Protein AF-A0A9J6RHQ3-F1 (afdb_monomer_lite)

Structure (mmCIF, N/CA/C/O backbone):
data_AF-A0A9J6RHQ3-F1
#
_entry.id   AF-A0A9J6RHQ3-F1
#
loop_
_atom_site.group_PDB
_atom_site.id
_atom_site.type_symbol
_atom_site.label_atom_id
_atom_site.label_alt_id
_atom_site.label_comp_id
_atom_site.label_asym_id
_atom_site.label_entity_id
_atom_site.label_seq_id
_atom_site.pdbx_PDB_ins_code
_atom_site.Cartn_x
_atom_site.Cartn_y
_atom_site.Cartn_z
_atom_site.occupancy
_atom_si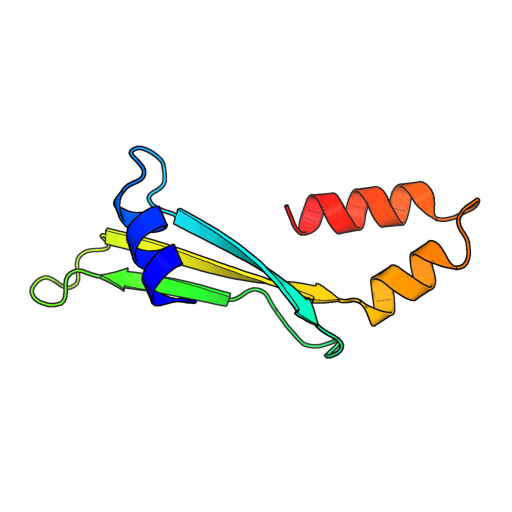te.B_iso_or_equiv
_atom_site.auth_seq_id
_atom_site.auth_comp_id
_atom_site.auth_asym_id
_atom_site.auth_atom_id
_atom_site.pdbx_PDB_model_num
ATOM 1 N N . MET A 1 1 ? 4.973 -2.349 10.417 1.00 79.12 1 MET A N 1
ATOM 2 C CA . MET A 1 1 ? 4.532 -0.944 10.258 1.00 79.12 1 MET A CA 1
ATOM 3 C C . MET A 1 1 ? 3.024 -0.781 10.060 1.00 79.12 1 MET A C 1
ATOM 5 O O . MET A 1 1 ? 2.549 0.341 10.160 1.00 79.12 1 MET A O 1
ATOM 9 N N . LEU A 1 2 ? 2.254 -1.864 9.864 1.00 86.88 2 LEU A N 1
ATOM 10 C CA . LEU A 1 2 ? 0.796 -1.800 9.691 1.00 86.88 2 LEU A CA 1
ATOM 11 C C . LEU A 1 2 ? 0.079 -1.037 10.821 1.00 86.88 2 LEU A C 1
ATOM 13 O O . LEU A 1 2 ? -0.700 -0.143 10.530 1.00 86.88 2 LEU A O 1
ATOM 17 N N . TYR A 1 3 ? 0.423 -1.301 12.087 1.00 90.88 3 TYR A N 1
ATOM 18 C CA . TYR A 1 3 ? -0.182 -0.627 13.247 1.00 90.88 3 TYR A CA 1
ATOM 19 C C . TYR A 1 3 ? -0.118 0.905 13.188 1.00 90.88 3 TYR A C 1
ATOM 21 O O . TYR A 1 3 ? -1.091 1.580 13.504 1.00 90.88 3 TYR A O 1
ATOM 29 N N . GLN A 1 4 ? 1.015 1.462 12.760 1.00 92.50 4 GLN A N 1
ATOM 30 C CA . GLN A 1 4 ? 1.194 2.910 12.674 1.00 92.50 4 GLN A CA 1
ATOM 31 C C . GLN A 1 4 ? 0.347 3.508 11.542 1.00 92.50 4 GLN A C 1
ATOM 33 O O . GLN A 1 4 ? -0.289 4.541 11.732 1.00 92.50 4 GLN A O 1
ATOM 38 N N . LEU A 1 5 ? 0.273 2.826 10.394 1.00 93.62 5 LEU A N 1
ATOM 39 C CA . LEU A 1 5 ? -0.608 3.222 9.291 1.00 93.62 5 LEU A CA 1
ATOM 40 C C . LEU A 1 5 ? -2.079 3.152 9.687 1.00 93.62 5 LEU A C 1
ATOM 42 O O . LEU A 1 5 ? -2.841 4.025 9.293 1.00 93.62 5 LEU A O 1
ATOM 46 N N . SER A 1 6 ? -2.473 2.166 10.494 1.00 93.62 6 SER A N 1
ATOM 47 C CA . SER A 1 6 ? -3.834 2.082 11.025 1.00 93.62 6 SER A CA 1
ATOM 48 C C . SER A 1 6 ? -4.174 3.292 11.893 1.00 93.62 6 SER A C 1
ATOM 50 O O . SER A 1 6 ? -5.247 3.864 11.735 1.00 93.62 6 SER A O 1
ATOM 52 N N . VAL A 1 7 ? -3.253 3.737 12.755 1.00 93.38 7 VAL A N 1
ATOM 53 C CA . VAL A 1 7 ? -3.448 4.970 13.537 1.00 93.38 7 VAL A CA 1
ATOM 54 C C . VAL A 1 7 ? -3.603 6.172 12.604 1.00 93.38 7 VAL A C 1
ATOM 56 O O . VAL A 1 7 ? -4.567 6.915 12.733 1.00 93.38 7 VAL A O 1
ATOM 59 N N . TYR A 1 8 ? -2.723 6.331 11.613 1.00 92.75 8 TYR A N 1
ATOM 60 C CA . TYR A 1 8 ? -2.806 7.451 10.668 1.00 92.75 8 TYR A CA 1
ATOM 61 C C . TYR A 1 8 ? -4.071 7.441 9.808 1.00 92.75 8 TYR A C 1
ATOM 63 O O . TYR A 1 8 ? -4.643 8.502 9.570 1.00 92.75 8 TYR A O 1
ATOM 71 N N . ALA A 1 9 ? -4.530 6.265 9.378 1.00 94.25 9 ALA A N 1
ATOM 72 C CA . ALA A 1 9 ? -5.777 6.117 8.639 1.00 94.25 9 ALA A CA 1
ATOM 73 C C . ALA A 1 9 ? -6.966 6.613 9.470 1.00 94.25 9 ALA A C 1
ATOM 75 O O . ALA A 1 9 ? -7.787 7.370 8.965 1.00 94.25 9 ALA A O 1
ATOM 76 N N . LEU A 1 10 ? -7.034 6.244 10.752 1.00 93.38 10 LEU A N 1
ATOM 77 C CA . LEU A 1 10 ? -8.147 6.604 11.635 1.00 93.38 10 LEU A CA 1
ATOM 78 C C . LEU A 1 10 ? -8.074 8.037 12.177 1.00 93.38 10 LEU A C 1
ATOM 80 O O . LEU A 1 10 ? -9.108 8.616 12.500 1.00 93.38 10 LEU A O 1
ATOM 84 N N . SER A 1 11 ? -6.873 8.604 12.297 1.00 90.06 11 SER A N 1
ATOM 85 C CA . SER A 1 11 ? -6.667 9.974 12.781 1.00 90.06 11 SER A CA 1
ATOM 86 C C . SER A 1 11 ? -6.937 11.049 11.726 1.00 90.06 11 SER A C 1
ATOM 88 O O . SER A 1 11 ? -6.989 12.226 12.072 1.00 90.06 11 SER A O 1
ATOM 90 N N . ASN A 1 12 ? -7.073 10.680 10.452 1.00 79.44 12 ASN A N 1
ATOM 91 C CA . ASN A 1 12 ? -7.292 11.635 9.372 1.00 79.44 12 ASN A CA 1
ATOM 92 C C . ASN A 1 12 ? -8.780 12.022 9.269 1.00 79.44 12 ASN A C 1
ATOM 94 O O . ASN A 1 12 ? -9.642 11.147 9.209 1.00 79.44 12 ASN A O 1
ATOM 98 N N . GLU A 1 13 ? -9.087 13.321 9.185 1.00 73.62 13 GLU A N 1
ATOM 99 C CA . GLU A 1 13 ? -10.467 13.826 9.044 1.00 73.62 13 GLU A CA 1
ATOM 100 C C . GLU A 1 13 ? -11.057 13.605 7.633 1.00 73.62 13 GLU A C 1
ATOM 102 O O . GLU A 1 13 ? -12.255 13.778 7.425 1.00 73.62 13 GLU A O 1
ATOM 107 N N . GLY A 1 14 ? -10.222 13.207 6.661 1.00 75.88 14 GLY A N 1
ATOM 108 C CA . GLY A 1 14 ? -10.621 12.891 5.284 1.00 75.88 14 GLY A CA 1
ATOM 109 C C . GLY A 1 14 ? -11.140 11.457 5.085 1.00 75.88 14 GLY A C 1
ATOM 110 O O . GLY A 1 14 ? -11.838 10.899 5.924 1.00 75.88 14 GLY A O 1
ATOM 111 N N . ASN A 1 15 ? -10.761 10.818 3.968 1.00 78.75 15 ASN A N 1
ATOM 112 C CA . ASN A 1 15 ? -11.220 9.477 3.543 1.00 78.75 15 ASN A CA 1
ATOM 113 C C . ASN A 1 15 ? -10.801 8.295 4.454 1.00 78.75 15 ASN A C 1
ATOM 115 O O . ASN A 1 15 ? -10.871 7.143 4.029 1.00 78.75 15 ASN A O 1
ATOM 119 N N . LYS A 1 16 ? -10.348 8.565 5.686 1.00 91.69 16 LYS A N 1
ATOM 120 C CA . LYS A 1 16 ? -9.890 7.593 6.692 1.00 91.69 16 LYS A CA 1
ATOM 121 C C . LYS A 1 16 ? -9.001 6.482 6.122 1.00 91.69 16 LYS A C 1
ATOM 123 O O . LYS A 1 16 ? -9.175 5.301 6.414 1.00 91.69 16 LYS A O 1
ATOM 128 N N . LYS A 1 17 ? -8.074 6.872 5.247 1.00 93.69 17 LYS A N 1
ATOM 129 C CA . LYS A 1 17 ? -7.250 5.971 4.440 1.00 93.69 17 LYS A CA 1
ATOM 130 C C . LYS A 1 17 ? -5.785 6.361 4.542 1.00 93.69 17 LYS A C 1
ATOM 132 O O . LYS A 1 17 ? -5.453 7.540 4.426 1.00 93.69 17 LYS A O 1
ATOM 137 N N . ALA A 1 18 ? -4.919 5.374 4.745 1.00 94.38 18 ALA A N 1
ATOM 138 C CA . ALA A 1 18 ? -3.470 5.549 4.715 1.00 94.38 18 ALA A CA 1
ATOM 139 C C . ALA A 1 18 ? -2.846 4.591 3.699 1.00 94.38 18 ALA A C 1
ATOM 141 O O . ALA A 1 18 ? -3.148 3.401 3.704 1.00 94.38 18 ALA A O 1
ATOM 142 N N . THR A 1 19 ? -1.947 5.094 2.857 1.00 93.50 19 THR A N 1
ATOM 143 C CA . THR A 1 19 ? -1.259 4.290 1.840 1.00 93.50 19 THR A CA 1
ATOM 144 C C . THR A 1 19 ? 0.221 4.180 2.177 1.00 93.50 19 THR A C 1
ATOM 146 O O . THR A 1 19 ? 0.856 5.172 2.532 1.00 93.50 19 THR A O 1
ATOM 149 N N . ILE A 1 20 ? 0.788 2.985 2.034 1.00 94.62 20 ILE A N 1
ATOM 150 C CA . ILE A 1 20 ? 2.235 2.773 2.006 1.00 94.62 20 ILE A CA 1
ATOM 151 C C . ILE A 1 20 ? 2.641 2.228 0.647 1.00 94.62 20 ILE A C 1
ATOM 153 O O . ILE A 1 20 ? 2.084 1.244 0.160 1.00 94.62 20 ILE A O 1
ATOM 157 N N . ILE A 1 21 ? 3.647 2.864 0.061 1.00 94.56 21 ILE A N 1
ATOM 158 C CA . ILE A 1 21 ? 4.320 2.365 -1.131 1.00 94.56 21 ILE A CA 1
ATOM 159 C C . ILE A 1 21 ? 5.537 1.580 -0.668 1.00 94.56 21 ILE A C 1
ATOM 161 O O . ILE A 1 21 ? 6.312 2.066 0.160 1.00 94.56 21 ILE A O 1
ATOM 165 N N . TYR A 1 22 ? 5.706 0.368 -1.183 1.00 93.69 22 TYR A N 1
ATOM 166 C CA . TYR A 1 22 ? 6.840 -0.474 -0.825 1.00 93.69 22 TYR A CA 1
ATOM 167 C C . TYR A 1 22 ? 7.503 -1.077 -2.065 1.00 93.69 22 TYR A C 1
ATOM 169 O O . TYR A 1 22 ? 6.820 -1.425 -3.028 1.00 93.69 22 TYR A O 1
ATOM 177 N N . PRO A 1 23 ? 8.837 -1.217 -2.068 1.00 94.69 23 PRO A N 1
ATOM 178 C CA . PRO A 1 23 ? 9.544 -1.833 -3.180 1.00 94.69 23 PRO A CA 1
ATOM 179 C C . PRO A 1 23 ? 9.199 -3.320 -3.298 1.00 94.69 23 PRO A C 1
ATOM 181 O O . PRO A 1 23 ? 9.219 -4.051 -2.308 1.00 94.69 23 PRO A O 1
ATOM 184 N N . SER A 1 24 ? 8.955 -3.783 -4.523 1.00 95.12 24 SER A N 1
ATOM 185 C CA . SER A 1 24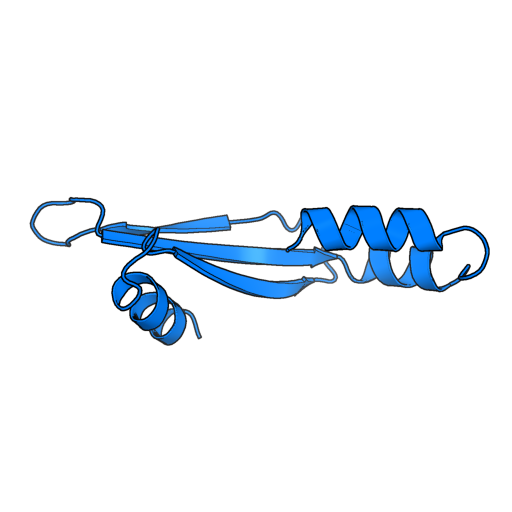 ? 8.753 -5.195 -4.841 1.00 95.12 24 SER A CA 1
ATOM 186 C C . SER A 1 24 ? 9.631 -5.614 -6.017 1.00 95.12 24 SER A C 1
ATOM 188 O O . SER A 1 24 ? 9.676 -4.941 -7.045 1.00 95.12 24 SER A O 1
ATOM 190 N N . LEU A 1 25 ? 10.303 -6.758 -5.874 1.00 95.00 25 LEU A N 1
ATOM 191 C CA . LEU A 1 25 ? 10.919 -7.491 -6.990 1.00 95.00 25 LEU A CA 1
ATOM 192 C C . LEU A 1 25 ? 9.970 -8.541 -7.581 1.00 95.00 25 LEU A C 1
ATOM 194 O O . LEU A 1 25 ? 10.282 -9.154 -8.596 1.00 95.00 25 LEU A O 1
ATOM 198 N N . ASN A 1 26 ? 8.832 -8.776 -6.925 1.00 92.94 26 ASN A N 1
ATOM 199 C CA . ASN A 1 26 ? 7.818 -9.693 -7.404 1.00 92.94 26 ASN A CA 1
ATOM 200 C C . ASN A 1 26 ? 6.917 -8.973 -8.411 1.00 92.94 26 ASN A C 1
ATOM 202 O O . ASN A 1 26 ? 6.181 -8.056 -8.037 1.00 92.94 26 ASN A O 1
ATOM 206 N N . ASP A 1 27 ? 6.958 -9.434 -9.659 1.00 86.12 27 ASP A N 1
ATOM 207 C CA . ASP A 1 27 ? 6.202 -8.864 -10.772 1.00 86.12 27 ASP A CA 1
ATOM 208 C C . ASP A 1 27 ? 4.687 -9.103 -10.677 1.00 86.12 27 ASP A C 1
ATOM 210 O O . ASP A 1 27 ? 3.925 -8.409 -11.343 1.00 86.12 27 ASP A O 1
ATOM 214 N N . VAL A 1 28 ? 4.237 -10.041 -9.831 1.00 90.62 28 VAL A N 1
ATOM 215 C CA . VAL A 1 28 ? 2.806 -10.294 -9.576 1.00 90.62 28 VAL A CA 1
ATOM 216 C C . VAL A 1 28 ? 2.304 -9.662 -8.276 1.00 90.62 28 VAL A C 1
ATOM 218 O O . VAL A 1 28 ? 1.189 -9.946 -7.841 1.00 90.62 28 VAL A O 1
ATOM 221 N N . ALA A 1 29 ? 3.116 -8.832 -7.613 1.00 92.25 29 ALA A N 1
ATOM 222 C CA . ALA A 1 29 ? 2.649 -8.086 -6.453 1.00 92.25 29 ALA A CA 1
ATOM 223 C C . ALA A 1 29 ? 1.583 -7.073 -6.888 1.00 92.25 29 ALA A C 1
ATOM 225 O O . ALA A 1 29 ? 1.819 -6.249 -7.768 1.00 92.25 29 ALA A O 1
ATOM 226 N N . VAL A 1 30 ? 0.423 -7.128 -6.242 1.00 92.75 30 VAL A N 1
ATOM 227 C CA . VAL A 1 30 ? -0.718 -6.250 -6.519 1.00 92.75 30 VAL A CA 1
ATOM 228 C C . VAL A 1 30 ? -1.041 -5.392 -5.307 1.00 92.75 30 VAL A C 1
ATOM 230 O O . VAL A 1 30 ? -0.709 -5.755 -4.175 1.00 92.75 30 VAL A O 1
ATOM 233 N N . THR A 1 31 ? -1.702 -4.264 -5.549 1.00 94.81 31 THR A N 1
ATOM 234 C CA . THR A 1 31 ? -2.241 -3.409 -4.494 1.00 94.81 31 THR A CA 1
ATOM 235 C C . THR A 1 31 ? -3.199 -4.203 -3.608 1.00 94.81 31 THR A C 1
ATOM 237 O O . THR A 1 31 ? -4.049 -4.944 -4.102 1.00 94.81 31 THR A O 1
ATOM 240 N N . GLN A 1 32 ? -3.066 -4.041 -2.296 1.00 94.62 32 GLN A N 1
ATOM 241 C CA . GLN A 1 32 ? -3.944 -4.661 -1.306 1.00 94.62 32 GLN A CA 1
ATOM 242 C C . GLN A 1 32 ? -4.563 -3.585 -0.425 1.00 94.62 32 GLN A C 1
ATOM 244 O O . GLN A 1 32 ? -3.901 -2.611 -0.074 1.00 94.62 32 GLN A O 1
ATOM 249 N N . GLU A 1 33 ? -5.817 -3.783 -0.036 1.00 95.62 33 GLU A N 1
ATOM 250 C CA . GLU A 1 33 ? -6.522 -2.911 0.896 1.00 95.62 33 GLU A CA 1
ATOM 251 C C . GLU A 1 33 ? -6.969 -3.720 2.110 1.00 95.62 33 GLU A C 1
ATOM 253 O O . GLU A 1 33 ? -7.569 -4.786 1.984 1.00 95.62 33 GLU A O 1
ATOM 258 N N . ILE A 1 34 ? -6.631 -3.214 3.292 1.00 95.50 34 ILE A N 1
ATOM 259 C CA . ILE A 1 34 ? -6.995 -3.800 4.576 1.00 95.50 34 ILE A CA 1
ATOM 260 C C . ILE A 1 34 ? -7.985 -2.852 5.232 1.00 95.50 34 ILE A C 1
ATOM 262 O O . ILE A 1 34 ? -7.613 -1.753 5.653 1.00 95.50 34 ILE A O 1
ATOM 266 N N . ASN A 1 35 ? -9.236 -3.288 5.327 1.00 95.75 35 ASN A N 1
ATOM 267 C CA . ASN A 1 35 ? -10.264 -2.545 6.040 1.00 95.75 35 ASN A CA 1
ATOM 268 C C . ASN A 1 35 ? -10.045 -2.654 7.548 1.00 95.75 35 ASN A C 1
ATOM 270 O O . ASN A 1 35 ? -9.711 -3.714 8.081 1.00 95.75 35 ASN A O 1
ATOM 274 N N . ILE A 1 36 ? -10.250 -1.537 8.228 1.00 94.75 36 ILE A N 1
ATOM 275 C CA . ILE A 1 36 ? -10.281 -1.438 9.676 1.00 94.75 36 ILE A CA 1
ATOM 276 C C . ILE A 1 36 ? -11.742 -1.240 10.042 1.00 94.75 36 ILE A C 1
ATOM 278 O O . ILE A 1 36 ? -12.314 -0.182 9.779 1.00 94.75 36 ILE A O 1
ATOM 282 N N . ASN A 1 37 ? -12.331 -2.263 10.644 1.00 95.31 37 ASN A N 1
ATOM 283 C CA . ASN A 1 37 ? -13.709 -2.231 11.106 1.00 95.31 37 ASN A CA 1
ATOM 284 C C . ASN A 1 37 ? -13.742 -2.117 12.628 1.00 95.31 37 ASN A C 1
ATOM 286 O O . ASN A 1 37 ? -12.812 -2.535 13.326 1.00 95.31 37 ASN A O 1
ATOM 290 N N . ASN A 1 38 ? -14.840 -1.580 13.146 1.00 93.75 38 ASN A N 1
ATOM 291 C CA . ASN A 1 38 ? -15.133 -1.634 14.564 1.00 93.75 38 ASN A CA 1
ATOM 292 C C . ASN A 1 38 ? -15.311 -3.109 14.963 1.00 93.75 38 ASN A C 1
ATOM 294 O O . ASN A 1 38 ? -16.189 -3.774 14.422 1.00 93.75 38 ASN A O 1
ATOM 298 N N . PRO A 1 39 ? -14.531 -3.645 15.914 1.00 91.88 39 PRO A N 1
ATOM 299 C CA . PRO A 1 39 ? -14.578 -5.069 16.244 1.00 91.88 39 PRO A CA 1
ATOM 300 C C . PRO A 1 39 ? -15.903 -5.511 16.887 1.00 91.88 39 PRO A C 1
ATOM 302 O O . PRO A 1 39 ? -16.172 -6.707 16.954 1.00 91.88 39 PRO A O 1
ATOM 305 N N . THR A 1 40 ? -16.716 -4.569 17.375 1.00 96.88 40 THR A N 1
ATOM 306 C CA . THR A 1 40 ? -17.989 -4.848 18.051 1.00 96.88 40 THR A CA 1
ATOM 307 C C . THR A 1 40 ? -19.196 -4.618 17.140 1.00 96.88 40 THR A C 1
ATOM 309 O O . THR A 1 40 ? -20.180 -5.343 17.263 1.00 96.88 40 THR A O 1
ATOM 312 N N . SER A 1 41 ? -19.147 -3.621 16.247 1.00 95.94 41 SER A N 1
ATOM 313 C CA . SER A 1 41 ? -20.255 -3.303 15.324 1.00 95.94 41 SER A CA 1
ATOM 314 C C . SER A 1 41 ? -20.016 -3.731 13.871 1.00 95.94 41 SER A C 1
ATOM 316 O O . SER A 1 41 ? -20.945 -3.663 13.075 1.00 95.94 41 SER A O 1
ATOM 318 N N . ASP A 1 42 ? -18.796 -4.149 13.520 1.00 94.38 42 ASP A N 1
ATOM 319 C CA . ASP A 1 42 ? -18.306 -4.389 12.149 1.00 94.38 42 ASP A CA 1
ATOM 320 C C . ASP A 1 42 ? -18.427 -3.173 11.205 1.00 94.38 42 ASP A C 1
ATOM 322 O O . ASP A 1 42 ? -18.221 -3.259 9.996 1.00 94.38 42 ASP A O 1
ATOM 326 N N . GLU A 1 43 ? -18.720 -1.992 11.751 1.00 95.81 43 GLU A N 1
ATOM 327 C CA . GLU A 1 43 ? -18.801 -0.762 10.971 1.00 95.81 43 GLU A CA 1
ATOM 328 C C . GLU A 1 43 ? -17.422 -0.357 10.446 1.00 95.81 43 GLU A C 1
ATOM 330 O O . GLU A 1 43 ? -16.429 -0.370 11.177 1.00 95.81 43 GLU A O 1
ATOM 335 N N . TYR A 1 44 ? -17.370 0.067 9.184 1.00 94.06 44 TYR A N 1
ATOM 336 C CA . TYR A 1 44 ? -16.147 0.554 8.557 1.00 94.06 44 TYR A CA 1
ATOM 337 C C . TYR A 1 44 ? -15.613 1.803 9.269 1.00 94.06 44 TYR A C 1
ATOM 339 O O . TYR A 1 44 ? -16.293 2.827 9.370 1.00 94.06 44 TYR A O 1
ATOM 347 N N . MET A 1 45 ? -14.361 1.739 9.721 1.00 94.19 45 MET A N 1
ATOM 348 C CA . MET A 1 45 ? -13.676 2.854 10.371 1.00 94.19 45 MET A CA 1
ATOM 349 C C . MET A 1 45 ? -12.613 3.494 9.481 1.00 94.19 45 MET A C 1
ATOM 351 O O . MET A 1 45 ? -12.321 4.670 9.670 1.00 94.19 45 MET A O 1
ATOM 355 N N . GLY A 1 46 ? -12.034 2.761 8.532 1.00 94.94 46 GLY A N 1
ATOM 356 C CA . GLY A 1 46 ? -10.978 3.255 7.652 1.00 94.94 46 GLY A CA 1
ATOM 357 C C . GLY A 1 46 ? -10.264 2.124 6.918 1.00 94.94 46 GLY A C 1
ATOM 358 O O . GLY A 1 46 ? -10.620 0.958 7.080 1.00 94.94 46 GLY A O 1
ATOM 359 N N . SER A 1 47 ? -9.233 2.443 6.141 1.00 96.06 47 SER A N 1
ATOM 360 C CA . SER A 1 47 ? -8.451 1.431 5.430 1.00 96.06 47 SER A CA 1
ATOM 361 C C . SER A 1 47 ? -6.962 1.752 5.342 1.00 96.06 47 SER A C 1
ATOM 363 O O . SER A 1 47 ? -6.522 2.904 5.387 1.00 96.06 47 SER A O 1
ATOM 365 N N . VAL A 1 48 ? -6.160 0.697 5.215 1.00 96.06 48 VAL A N 1
ATOM 366 C CA . VAL A 1 48 ? -4.743 0.800 4.870 1.00 96.06 48 VAL A CA 1
ATOM 367 C C . VAL A 1 48 ? -4.525 0.175 3.503 1.00 96.06 48 VAL A C 1
ATOM 369 O O . VAL A 1 48 ? -4.865 -0.988 3.296 1.00 96.06 48 VAL A O 1
ATOM 372 N N . VAL A 1 49 ? -3.921 0.928 2.586 1.00 95.38 49 VAL A N 1
ATOM 373 C CA . VAL A 1 49 ? -3.534 0.436 1.264 1.00 95.38 49 VAL A CA 1
ATOM 374 C C . VAL A 1 49 ? -2.045 0.150 1.211 1.00 95.38 49 VAL A C 1
ATOM 376 O O . VAL A 1 49 ? -1.208 0.993 1.529 1.00 95.38 49 VAL A O 1
ATOM 379 N N . LEU A 1 50 ? -1.719 -1.060 0.782 1.00 94.75 50 LEU A N 1
ATOM 380 C CA . LEU A 1 50 ? -0.370 -1.512 0.499 1.00 94.75 50 LEU A CA 1
ATOM 381 C C . LEU A 1 50 ? -0.195 -1.469 -1.015 1.00 94.75 50 LEU A C 1
ATOM 383 O O . LEU A 1 50 ? -0.818 -2.263 -1.719 1.00 94.75 50 LEU A O 1
ATOM 387 N N . ASN A 1 51 ? 0.633 -0.555 -1.516 1.00 95.06 51 ASN A N 1
ATOM 388 C CA . ASN A 1 51 ? 0.878 -0.429 -2.946 1.00 95.06 51 ASN A CA 1
ATOM 389 C C . ASN A 1 51 ? 2.307 -0.875 -3.308 1.00 95.06 51 ASN A C 1
ATOM 391 O O . ASN A 1 51 ? 3.271 -0.203 -2.923 1.00 95.06 51 ASN A O 1
ATOM 395 N N . PRO A 1 52 ? 2.487 -2.009 -4.006 1.00 95.19 52 PRO A N 1
ATOM 396 C CA . PRO A 1 52 ? 3.806 -2.434 -4.444 1.00 95.19 52 PRO A CA 1
ATOM 397 C C . PRO A 1 52 ? 4.305 -1.580 -5.610 1.00 95.19 52 PRO A C 1
ATOM 399 O O . PRO A 1 52 ? 3.632 -1.420 -6.622 1.00 95.19 52 PRO A O 1
ATOM 402 N N . LEU A 1 53 ? 5.546 -1.116 -5.510 1.00 94.81 53 LEU A N 1
ATOM 403 C CA . LEU A 1 53 ? 6.291 -0.537 -6.620 1.00 94.81 53 LEU A CA 1
ATOM 404 C C . LEU A 1 53 ? 7.174 -1.626 -7.239 1.00 94.81 53 LEU A C 1
ATOM 406 O O . LEU A 1 53 ? 8.171 -2.033 -6.638 1.00 94.81 53 LEU A O 1
ATOM 410 N N . ASN A 1 54 ? 6.833 -2.091 -8.442 1.00 93.62 54 ASN A N 1
ATOM 411 C CA . ASN A 1 54 ? 7.662 -3.033 -9.197 1.00 93.62 54 ASN A CA 1
ATOM 412 C C . ASN A 1 54 ? 9.000 -2.378 -9.593 1.00 93.62 54 ASN A C 1
ATOM 414 O O . ASN A 1 54 ? 9.063 -1.521 -10.480 1.00 93.62 54 ASN A O 1
ATOM 418 N N . LEU A 1 55 ? 10.076 -2.802 -8.929 1.00 93.00 55 LEU A N 1
ATOM 419 C CA . LEU A 1 55 ? 11.432 -2.307 -9.156 1.00 93.00 55 LEU A CA 1
ATOM 420 C C . LEU A 1 55 ? 12.062 -2.868 -10.436 1.00 93.00 55 LEU A C 1
ATOM 422 O O . LEU A 1 55 ? 12.859 -2.183 -11.081 1.00 93.00 55 LEU A O 1
ATOM 426 N N . SER A 1 56 ? 11.713 -4.094 -10.824 1.00 92.31 56 SER A N 1
ATOM 427 C CA . SER A 1 56 ? 12.190 -4.726 -12.058 1.00 92.31 56 SER A CA 1
ATOM 428 C C . SER A 1 56 ? 11.711 -3.956 -13.289 1.00 92.31 56 SER A C 1
ATOM 430 O O . SER A 1 56 ? 12.486 -3.706 -14.209 1.00 92.31 56 SER A O 1
ATOM 432 N N . TYR A 1 57 ? 10.451 -3.526 -13.295 1.00 90.06 57 TYR A N 1
ATOM 433 C CA . TYR A 1 57 ? 9.901 -2.672 -14.343 1.00 90.06 57 TYR A CA 1
ATOM 434 C C . TYR A 1 57 ? 10.525 -1.273 -14.311 1.00 90.06 57 TYR A C 1
ATOM 436 O O . TYR A 1 57 ? 11.058 -0.809 -15.318 1.00 90.06 57 TYR A O 1
ATOM 444 N N . LEU A 1 58 ? 10.548 -0.637 -13.134 1.00 90.69 58 LEU A N 1
ATOM 445 C CA . LEU A 1 58 ? 11.090 0.712 -12.982 1.00 90.69 58 LEU A CA 1
ATOM 446 C C . LEU A 1 58 ? 12.561 0.799 -13.421 1.00 90.69 58 LEU A C 1
ATOM 448 O O . LEU A 1 58 ? 12.941 1.728 -14.129 1.00 90.69 58 LEU A O 1
ATOM 452 N N . SER A 1 59 ? 13.387 -0.185 -13.053 1.00 90.75 59 SER A N 1
ATOM 453 C CA . SER A 1 59 ? 14.798 -0.239 -13.461 1.00 90.75 59 SER A CA 1
ATOM 454 C C . SER A 1 59 ? 14.977 -0.363 -14.977 1.00 90.75 59 SER A C 1
ATOM 456 O O . SER A 1 59 ? 15.841 0.314 -15.532 1.00 90.75 59 SER A O 1
ATOM 458 N N . LYS A 1 60 ? 14.138 -1.153 -15.666 1.00 89.44 60 LYS A N 1
ATOM 459 C CA . LYS A 1 60 ? 14.143 -1.252 -17.136 1.00 89.44 60 LYS A CA 1
ATOM 460 C C . LYS A 1 60 ? 13.800 0.086 -17.785 1.00 89.44 60 LYS A C 1
ATOM 462 O O . LYS A 1 60 ? 14.510 0.517 -18.689 1.00 89.44 60 LYS A O 1
ATOM 467 N N . CYS A 1 61 ? 12.763 0.767 -17.299 1.00 87.75 61 CYS A N 1
ATOM 468 C CA . CYS A 1 61 ? 12.377 2.081 -17.816 1.00 87.75 61 CYS A CA 1
ATOM 469 C C . CYS A 1 61 ? 13.484 3.125 -17.606 1.00 87.75 61 CYS A C 1
ATOM 471 O O . CYS A 1 61 ? 13.787 3.894 -18.515 1.00 87.75 61 CYS A O 1
ATOM 473 N N . LEU A 1 62 ? 14.132 3.117 -16.437 1.00 87.81 62 LEU A N 1
ATOM 474 C CA . LEU A 1 62 ? 15.237 4.024 -16.109 1.00 87.81 62 LEU A CA 1
ATOM 475 C C . LEU A 1 62 ? 16.549 3.705 -16.848 1.00 87.81 62 LEU A C 1
ATOM 477 O O . LEU A 1 62 ? 17.431 4.561 -16.889 1.00 87.81 62 LEU A O 1
ATOM 481 N N . GLY A 1 63 ? 16.699 2.507 -17.418 1.00 86.69 63 GLY A N 1
ATOM 482 C CA . GLY A 1 63 ? 17.866 2.125 -18.220 1.00 86.69 63 GLY A CA 1
ATOM 483 C C . GLY A 1 63 ? 17.962 2.860 -19.562 1.00 86.69 63 GLY A C 1
ATOM 484 O O . GLY A 1 63 ? 19.061 3.031 -20.080 1.00 86.69 63 GLY A O 1
ATOM 485 N N . ASP A 1 64 ? 16.836 3.356 -20.086 1.00 80.19 64 ASP A N 1
ATOM 486 C CA . ASP A 1 64 ? 16.746 4.119 -21.338 1.00 80.19 64 ASP A CA 1
ATOM 487 C C . ASP A 1 64 ? 16.047 5.471 -21.093 1.00 80.19 64 ASP A C 1
ATOM 489 O O . ASP A 1 64 ? 14.900 5.725 -21.474 1.00 80.19 64 ASP A O 1
ATOM 493 N N . LYS A 1 65 ? 16.754 6.340 -20.358 1.00 63.44 65 LYS A N 1
A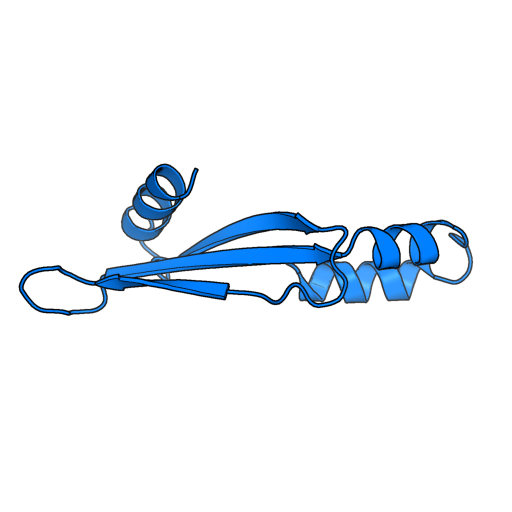TOM 494 C CA . LYS A 1 65 ? 16.238 7.623 -19.846 1.00 63.44 65 LYS A CA 1
ATOM 495 C C . LYS A 1 65 ? 15.738 8.590 -20.922 1.00 63.44 65 LYS A C 1
ATOM 497 O O . LYS A 1 65 ? 14.900 9.428 -20.606 1.00 63.44 65 LYS A O 1
ATOM 502 N N . ALA A 1 66 ? 16.248 8.513 -22.151 1.00 66.44 66 ALA A N 1
ATOM 503 C CA . ALA A 1 66 ? 15.887 9.453 -23.211 1.00 66.44 66 ALA A CA 1
ATOM 504 C C . ALA A 1 66 ? 14.566 9.079 -23.908 1.00 66.44 66 ALA A C 1
ATOM 506 O O . ALA A 1 66 ? 13.838 9.973 -24.332 1.00 66.44 66 ALA A O 1
ATOM 507 N N . GLY A 1 67 ? 14.238 7.783 -23.995 1.00 75.38 67 GLY A N 1
ATOM 508 C CA . GLY A 1 67 ? 13.005 7.299 -24.626 1.00 75.38 67 GLY A CA 1
ATOM 509 C C . GLY A 1 67 ? 11.815 7.151 -23.673 1.00 75.38 67 GLY A C 1
ATOM 510 O O . GLY A 1 67 ? 10.671 7.329 -24.086 1.00 75.38 67 GLY A O 1
ATOM 511 N N . ASN A 1 68 ? 12.066 6.870 -22.387 1.00 84.62 68 ASN A N 1
ATOM 512 C CA . ASN A 1 68 ? 11.037 6.321 -21.493 1.00 84.62 68 ASN A CA 1
ATOM 513 C C . ASN A 1 68 ? 10.556 7.255 -20.370 1.00 84.62 68 ASN A C 1
ATOM 515 O O . ASN A 1 68 ? 9.807 6.805 -19.505 1.00 84.62 68 ASN A O 1
ATOM 519 N N . SER A 1 69 ? 10.930 8.542 -20.358 1.00 83.12 69 SER A N 1
ATOM 520 C CA . SER A 1 69 ? 10.529 9.477 -19.281 1.00 83.12 69 SER A CA 1
ATOM 521 C C . SER A 1 69 ? 9.011 9.518 -19.070 1.00 83.12 69 SER A C 1
ATOM 523 O O . SER A 1 69 ? 8.537 9.448 -17.941 1.00 83.12 69 SER A O 1
ATOM 525 N N . ARG A 1 70 ? 8.243 9.524 -20.166 1.00 86.25 70 ARG A N 1
ATOM 526 C CA . ARG A 1 70 ? 6.775 9.521 -20.125 1.00 86.25 70 ARG A CA 1
ATOM 527 C C . ARG A 1 70 ? 6.199 8.230 -19.536 1.00 86.25 70 ARG A C 1
ATOM 529 O O . ARG A 1 70 ? 5.246 8.284 -18.774 1.00 86.25 70 ARG A O 1
ATOM 536 N N . LEU A 1 71 ? 6.806 7.080 -19.840 1.00 86.88 71 LEU A N 1
ATOM 537 C CA . LEU A 1 71 ? 6.395 5.787 -19.282 1.00 86.88 71 LEU A CA 1
ATOM 538 C C . LEU A 1 71 ? 6.677 5.707 -17.779 1.00 86.88 71 LEU A C 1
ATOM 540 O O . LEU A 1 71 ? 5.908 5.099 -17.041 1.00 86.88 71 LEU A O 1
ATOM 544 N N .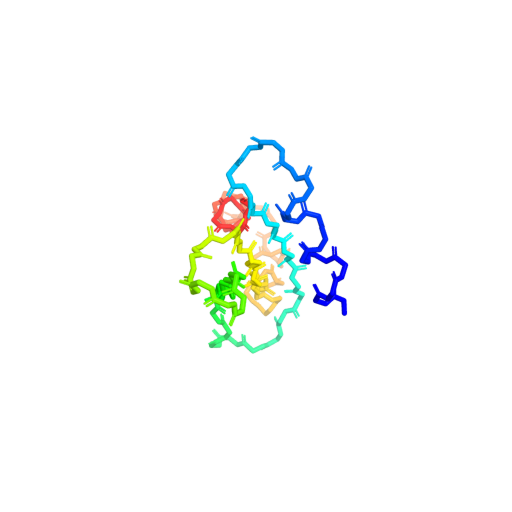 VAL A 1 72 ? 7.775 6.317 -17.324 1.00 88.69 72 VAL A N 1
ATOM 545 C CA . VAL A 1 72 ? 8.096 6.414 -15.895 1.00 88.69 72 VAL A CA 1
ATOM 546 C C . VAL A 1 72 ? 7.092 7.317 -15.181 1.00 88.69 72 VAL A C 1
ATOM 548 O O . VAL A 1 72 ? 6.609 6.943 -14.116 1.00 88.69 72 VAL A O 1
ATOM 551 N N .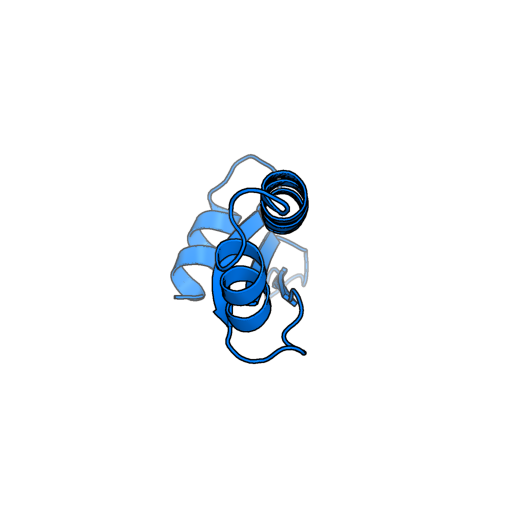 GLU A 1 73 ? 6.756 8.470 -15.763 1.00 88.94 73 GLU A N 1
ATOM 552 C CA . GLU A 1 73 ? 5.739 9.379 -15.221 1.00 88.94 73 GLU A CA 1
ATOM 553 C C . GLU A 1 73 ? 4.372 8.698 -15.122 1.00 88.94 73 GLU A C 1
ATOM 555 O O . GLU A 1 73 ? 3.800 8.655 -14.037 1.00 88.94 73 GLU A O 1
ATOM 560 N N . GLU A 1 74 ? 3.890 8.088 -16.210 1.00 89.06 74 GLU A N 1
ATOM 561 C CA . GLU A 1 74 ? 2.616 7.355 -16.228 1.00 89.06 74 GLU A CA 1
ATOM 562 C C . GLU A 1 74 ? 2.598 6.226 -15.189 1.00 89.06 74 GLU A C 1
ATOM 564 O O . GLU A 1 74 ? 1.615 6.052 -14.468 1.00 89.06 74 GLU A O 1
ATOM 569 N N . TYR A 1 75 ? 3.705 5.492 -15.060 1.00 88.69 75 TYR A N 1
ATOM 570 C CA . TYR A 1 75 ? 3.820 4.420 -14.080 1.00 88.69 75 TYR A CA 1
ATOM 571 C C . TYR A 1 75 ? 3.791 4.934 -12.635 1.00 88.69 75 TYR A C 1
ATOM 573 O O . TYR A 1 75 ? 3.064 4.384 -11.812 1.00 88.69 75 TYR A O 1
ATOM 581 N N . ILE A 1 76 ? 4.531 6.000 -12.313 1.00 88.25 76 ILE A N 1
ATOM 582 C CA . ILE A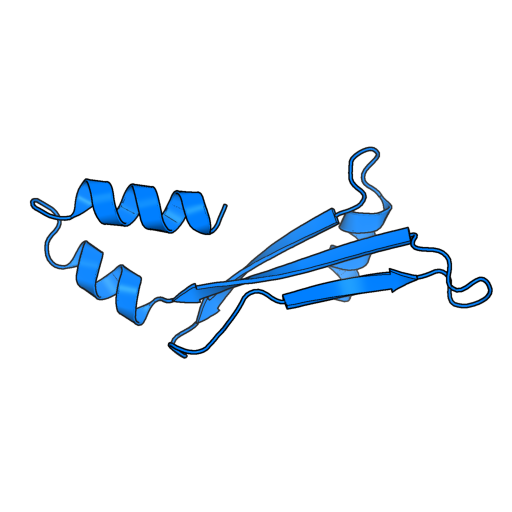 1 76 ? 4.543 6.579 -10.961 1.00 88.25 76 ILE A CA 1
ATOM 583 C C . ILE A 1 76 ? 3.189 7.212 -10.620 1.00 88.25 76 ILE A C 1
ATOM 585 O O . ILE A 1 76 ? 2.710 7.034 -9.502 1.00 88.25 76 ILE A O 1
ATOM 589 N N . SER A 1 77 ? 2.537 7.889 -11.569 1.00 88.75 77 SER A N 1
ATOM 590 C CA . SER A 1 77 ? 1.192 8.445 -11.378 1.00 88.75 77 SER A CA 1
ATOM 591 C C . SER A 1 77 ? 0.119 7.381 -11.144 1.00 88.75 77 SER A C 1
ATOM 593 O O . SER A 1 77 ? -0.898 7.690 -10.540 1.00 88.75 77 SER A O 1
ATOM 595 N N . GLY A 1 78 ? 0.322 6.140 -11.596 1.00 84.69 78 GLY A N 1
ATOM 596 C CA . GLY A 1 78 ? -0.562 5.018 -11.259 1.00 84.69 78 GLY A CA 1
ATOM 597 C C . GLY A 1 78 ? -0.321 4.428 -9.863 1.00 84.69 78 GLY A C 1
ATOM 598 O O . GLY A 1 78 ? -1.149 3.665 -9.368 1.00 84.69 78 GLY A O 1
ATOM 599 N N . VAL A 1 79 ? 0.814 4.750 -9.234 1.00 83.19 79 VAL A N 1
ATOM 600 C CA . VAL A 1 79 ? 1.219 4.234 -7.915 1.00 83.19 79 VAL A CA 1
ATOM 601 C C . VAL A 1 79 ? 0.916 5.235 -6.785 1.00 83.19 79 VAL A C 1
ATOM 603 O O . VAL A 1 79 ? 0.711 4.809 -5.643 1.00 83.19 79 VAL A O 1
ATOM 606 N N . LEU A 1 80 ? 0.902 6.538 -7.088 1.00 75.31 80 LEU A N 1
ATOM 607 C CA . LEU A 1 80 ? 0.612 7.645 -6.161 1.00 75.31 80 LEU A CA 1
ATOM 608 C C . LEU A 1 80 ? -0.880 7.993 -6.127 1.00 75.31 80 LEU A C 1
ATOM 610 O O . LEU A 1 80 ? -1.387 8.195 -5.001 1.00 75.31 80 LEU A O 1
#

pLDDT: mean 89.92, std 6.85, range [63.44, 96.88]

Foldseek 3Di:
DVVVQQVVLQPDPPQSEGEDEDEDCDPPDAKDKDFDADPVPRHTRGIYIYFYDHPVVLVVLVVCVVPRVVVNVVSVVVRD

Organism: NCBI:txid472978

Secondary structure (DSSP, 8-state):
-HHHHHHHHHH-SSSSEEEEEEEE--TT---EEEEEE-TTT--EEEEEEEEEEEHHHHHHHHHSTTT-HHHHHHHHHTT-

Radius of gyration: 16.1 Å; chains: 1; bounding box: 38×24×43 Å

Sequence (80 aa):
MLYQLSVYALSNEGNKKATIIYPSLNDVAVTQEININNPTSDEYMGSVVLNPLNLSYLSKCLGDKAGNSRLVEEYISGVL